Protein AF-A0A7Y3G726-F1 (afdb_monomer_lite)

Secondary structure (DSSP, 8-state):
--HHHHHHHTSPTTHHHHHHHHHHHHHHH-TTPEEEEETTEEEEE---

Radius of gyration: 10.81 Å; chains: 1; bounding box: 24×17×28 Å

Sequence (48 aa):
MNPAEEYILNQPEPFRSILMHLQVVLEHTLPEAELKYKWRIPCYYIGK

Foldseek 3Di:
DALALVLLCPDDPPSSVVVVVVVVVCCVVPVQWDFDQDPNYTDTDHDD

Structure (mmCIF, N/CA/C/O backbone):
data_AF-A0A7Y3G726-F1
#
_entry.id   AF-A0A7Y3G726-F1
#
loop_
_atom_site.group_PDB
_atom_site.id
_atom_site.type_symbol
_atom_site.label_atom_id
_atom_site.label_alt_id
_atom_site.label_comp_id
_atom_site.label_asym_id
_atom_site.label_entity_id
_atom_site.label_seq_id
_atom_site.pdbx_PDB_ins_code
_atom_site.Cartn_x
_atom_site.Cartn_y
_atom_site.Cartn_z
_atom_site.occupancy
_atom_site.B_iso_or_equiv
_atom_site.auth_seq_id
_atom_site.auth_comp_id
_atom_site.auth_asym_id
_atom_site.auth_atom_id
_atom_site.pdbx_PDB_model_num
ATOM 1 N N . MET A 1 1 ? 8.348 10.958 5.220 1.00 67.31 1 MET A N 1
ATOM 2 C CA . MET A 1 1 ? 8.259 9.980 4.116 1.00 67.31 1 MET A CA 1
ATOM 3 C C . MET A 1 1 ? 7.298 8.890 4.539 1.00 67.31 1 MET A C 1
ATOM 5 O O . MET A 1 1 ? 7.454 8.376 5.642 1.00 67.31 1 MET A O 1
ATOM 9 N N . ASN A 1 2 ? 6.278 8.608 3.729 1.00 83.69 2 ASN A N 1
ATOM 10 C CA . ASN A 1 2 ? 5.336 7.526 3.987 1.00 83.69 2 ASN A CA 1
ATOM 11 C C . ASN A 1 2 ? 5.963 6.208 3.488 1.00 83.69 2 ASN A C 1
ATOM 13 O O . ASN A 1 2 ? 6.200 6.079 2.287 1.00 83.69 2 ASN A O 1
ATOM 17 N N . PRO A 1 3 ? 6.262 5.237 4.370 1.00 89.88 3 PRO A N 1
ATOM 18 C CA . PRO A 1 3 ? 6.943 4.005 3.972 1.00 89.88 3 PRO A CA 1
ATOM 19 C C . PRO A 1 3 ? 6.125 3.155 2.986 1.00 89.88 3 PRO A C 1
ATOM 21 O O . PRO A 1 3 ? 6.701 2.378 2.229 1.00 89.88 3 PRO A O 1
ATOM 24 N N . ALA A 1 4 ? 4.796 3.311 2.957 1.00 90.00 4 ALA A N 1
ATOM 25 C CA . ALA A 1 4 ? 3.947 2.632 1.984 1.00 90.00 4 ALA A CA 1
ATOM 26 C C . ALA A 1 4 ? 4.097 3.217 0.569 1.00 90.00 4 ALA A C 1
ATOM 28 O O . ALA A 1 4 ? 4.228 2.466 -0.393 1.00 90.00 4 ALA A O 1
ATOM 29 N N . GLU A 1 5 ? 4.141 4.545 0.445 1.00 90.38 5 GLU A N 1
ATOM 30 C CA . GLU A 1 5 ? 4.381 5.220 -0.839 1.00 90.38 5 GLU A CA 1
ATOM 31 C C . GLU A 1 5 ? 5.779 4.905 -1.371 1.00 90.38 5 GLU A C 1
ATOM 33 O O . GLU A 1 5 ? 5.940 4.566 -2.541 1.00 90.38 5 GLU A O 1
ATOM 38 N N . GLU A 1 6 ? 6.791 4.948 -0.503 1.00 94.38 6 GLU A N 1
ATOM 39 C CA . G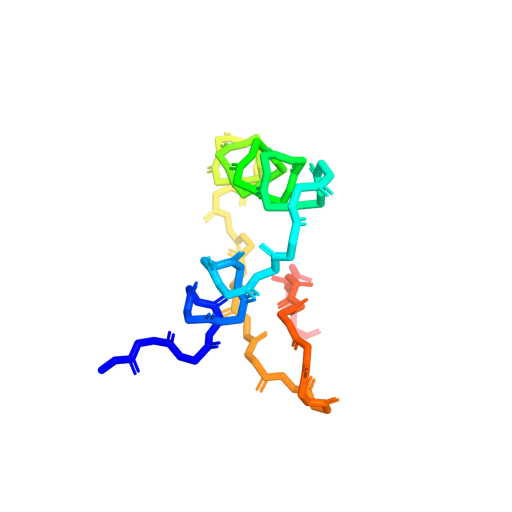LU A 1 6 ? 8.165 4.612 -0.875 1.00 94.38 6 GLU A CA 1
ATOM 40 C C . GLU A 1 6 ? 8.282 3.160 -1.360 1.00 94.38 6 GLU A C 1
ATOM 42 O O . GLU A 1 6 ? 8.963 2.890 -2.350 1.00 94.38 6 GLU A O 1
ATOM 47 N N . TYR A 1 7 ? 7.566 2.227 -0.724 1.00 94.94 7 TYR A N 1
ATOM 48 C CA . TYR A 1 7 ? 7.493 0.843 -1.189 1.00 94.94 7 TYR A CA 1
ATOM 49 C C . TYR A 1 7 ? 6.925 0.743 -2.608 1.00 94.94 7 TYR A C 1
ATOM 51 O O . TYR A 1 7 ? 7.486 0.010 -3.421 1.00 94.94 7 TYR A O 1
ATOM 59 N N . ILE A 1 8 ? 5.831 1.456 -2.902 1.00 94.38 8 ILE A N 1
ATOM 60 C CA . ILE A 1 8 ? 5.161 1.431 -4.212 1.00 94.38 8 ILE A CA 1
ATOM 61 C C . ILE A 1 8 ? 6.072 2.033 -5.287 1.00 94.38 8 ILE A C 1
ATOM 63 O O . ILE A 1 8 ? 6.285 1.413 -6.329 1.00 94.38 8 ILE A O 1
ATOM 67 N N . LEU A 1 9 ? 6.650 3.208 -5.024 1.00 94.50 9 LEU A N 1
ATOM 68 C CA . LEU A 1 9 ? 7.476 3.944 -5.986 1.00 94.50 9 LEU A CA 1
ATOM 69 C C . LEU A 1 9 ? 8.786 3.230 -6.336 1.00 94.50 9 LEU A C 1
ATOM 71 O O . LEU A 1 9 ? 9.268 3.367 -7.463 1.00 94.50 9 LEU A O 1
ATOM 75 N N . ASN A 1 10 ? 9.338 2.461 -5.395 1.00 96.19 10 ASN A N 1
ATOM 76 C CA . ASN A 1 10 ? 10.578 1.711 -5.584 1.00 96.19 10 ASN A CA 1
ATOM 77 C C . ASN A 1 10 ? 10.376 0.339 -6.249 1.00 96.19 10 ASN A C 1
ATOM 79 O O . ASN A 1 10 ? 11.367 -0.341 -6.526 1.00 96.19 10 ASN A O 1
ATOM 83 N N . GLN A 1 11 ? 9.136 -0.093 -6.516 1.00 96.56 11 GLN A N 1
ATOM 84 C CA . GLN A 1 11 ? 8.923 -1.341 -7.249 1.00 96.56 11 GLN A CA 1
ATOM 85 C C . GLN A 1 11 ? 9.385 -1.218 -8.709 1.00 96.56 11 GLN A C 1
ATOM 87 O O . GLN A 1 11 ? 9.202 -0.170 -9.338 1.00 96.56 11 GLN A O 1
ATOM 92 N N . PRO A 1 12 ? 9.938 -2.292 -9.296 1.00 97.81 12 PRO A N 1
ATOM 93 C CA . PRO A 1 12 ? 10.176 -2.334 -10.728 1.00 97.81 12 PRO A CA 1
ATOM 94 C C . PRO A 1 12 ? 8.845 -2.384 -11.491 1.00 97.81 12 PRO A C 1
ATOM 96 O O . PRO A 1 12 ? 7.831 -2.892 -11.001 1.00 97.81 12 PRO A O 1
ATOM 99 N N . GLU A 1 13 ? 8.846 -1.888 -12.725 1.00 96.62 13 GLU A N 1
ATOM 100 C CA . GLU A 1 13 ? 7.718 -2.114 -13.627 1.00 96.62 13 GLU A CA 1
ATOM 101 C C . GLU A 1 13 ? 7.587 -3.613 -13.958 1.00 96.62 13 GLU A C 1
ATOM 103 O O . GLU A 1 13 ? 8.603 -4.307 -14.061 1.00 96.62 13 GLU A O 1
ATOM 108 N N . PRO A 1 14 ? 6.355 -4.134 -14.123 1.00 96.88 14 PRO A N 1
ATOM 109 C CA . PRO A 1 14 ? 5.078 -3.404 -14.182 1.00 96.88 14 PRO A CA 1
ATOM 110 C C . PRO A 1 14 ? 4.401 -3.188 -12.816 1.00 96.88 14 PRO A C 1
ATOM 112 O O . PRO A 1 14 ? 3.305 -2.631 -12.737 1.00 96.88 14 PRO A O 1
ATOM 115 N N . PHE A 1 15 ? 5.009 -3.669 -11.731 1.00 97.25 15 PHE A N 1
ATOM 116 C CA . PHE A 1 15 ? 4.357 -3.739 -10.424 1.00 97.25 15 PHE A CA 1
ATOM 117 C C . PHE A 1 15 ? 4.086 -2.364 -9.828 1.00 97.25 15 PHE A C 1
ATOM 119 O O . PHE A 1 15 ? 3.039 -2.173 -9.216 1.00 97.25 15 PHE A O 1
ATOM 126 N N . ARG A 1 16 ? 4.974 -1.393 -10.059 1.00 97.06 16 ARG A N 1
ATOM 127 C CA . ARG A 1 16 ? 4.744 -0.004 -9.649 1.00 97.06 16 ARG A CA 1
ATOM 128 C C . ARG A 1 16 ? 3.459 0.556 -10.251 1.00 97.06 16 ARG A C 1
ATOM 130 O O . ARG A 1 16 ? 2.607 1.028 -9.504 1.00 97.06 16 ARG A O 1
ATOM 137 N N . SER A 1 17 ? 3.284 0.440 -11.570 1.00 97.69 17 SER A N 1
ATOM 138 C CA . SER A 1 17 ? 2.070 0.913 -12.249 1.00 97.69 17 SER A CA 1
ATOM 139 C C . SER A 1 17 ? 0.804 0.226 -11.723 1.00 97.69 17 SER A C 1
ATOM 141 O O . SER A 1 17 ? -0.209 0.884 -11.490 1.00 97.69 17 SER A O 1
ATOM 143 N N . ILE A 1 18 ? 0.870 -1.087 -11.478 1.00 97.62 18 ILE A N 1
ATOM 144 C CA . ILE A 1 18 ? -0.246 -1.860 -10.916 1.00 97.62 18 ILE A CA 1
ATOM 145 C C . ILE A 1 18 ? -0.592 -1.375 -9.503 1.00 97.62 18 ILE A C 1
ATOM 147 O O . ILE A 1 18 ? -1.756 -1.113 -9.218 1.00 97.62 18 ILE A O 1
ATOM 151 N N . LEU A 1 19 ? 0.401 -1.226 -8.624 1.00 96.38 19 LEU A N 1
ATOM 152 C CA . LEU A 1 19 ? 0.190 -0.806 -7.239 1.00 96.38 19 LEU A CA 1
ATOM 153 C C . LEU A 1 19 ? -0.342 0.626 -7.142 1.00 96.38 19 LEU A C 1
ATOM 155 O O . LEU A 1 19 ? -1.242 0.877 -6.347 1.00 96.38 19 LEU A O 1
ATOM 159 N N . MET A 1 20 ? 0.154 1.542 -7.977 1.00 95.81 20 MET A N 1
ATOM 160 C CA . MET A 1 20 ? -0.376 2.907 -8.050 1.00 95.81 20 MET A CA 1
ATOM 161 C C . MET A 1 20 ? -1.837 2.918 -8.510 1.00 95.81 20 MET A C 1
ATOM 163 O O . MET A 1 20 ? -2.660 3.628 -7.937 1.00 95.81 20 MET A O 1
ATOM 167 N N . HIS A 1 21 ? -2.186 2.108 -9.516 1.00 97.12 21 HIS A N 1
ATOM 168 C CA . HIS A 1 21 ? -3.574 1.985 -9.958 1.00 97.12 21 HIS A CA 1
ATOM 169 C C . HIS A 1 21 ? -4.471 1.407 -8.857 1.00 97.12 21 HIS A C 1
ATOM 171 O O . HIS A 1 21 ? -5.532 1.961 -8.581 1.00 97.12 21 HIS A O 1
ATOM 177 N N . LEU A 1 22 ? -4.026 0.334 -8.192 1.00 95.75 22 LEU A N 1
ATOM 178 C CA . LEU A 1 22 ? -4.746 -0.264 -7.068 1.00 95.75 22 LEU A CA 1
ATOM 179 C C . LEU A 1 22 ? -4.958 0.740 -5.937 1.00 95.75 22 LEU A C 1
ATOM 181 O O . LEU A 1 22 ? -6.057 0.800 -5.400 1.00 95.75 22 LEU A O 1
ATOM 185 N N . GLN A 1 23 ? -3.948 1.549 -5.613 1.00 94.44 23 GLN A N 1
ATOM 186 C CA . GLN A 1 23 ? -4.066 2.582 -4.591 1.00 94.44 23 GLN A CA 1
ATOM 187 C C . GLN A 1 23 ? -5.186 3.574 -4.918 1.00 94.44 23 GLN A C 1
ATOM 189 O O . GLN A 1 23 ? -6.069 3.775 -4.089 1.00 94.44 23 GLN A O 1
ATOM 194 N N . VAL A 1 24 ? -5.204 4.130 -6.134 1.00 95.31 24 VAL A N 1
ATOM 195 C CA . VAL A 1 24 ? -6.245 5.083 -6.560 1.00 95.31 24 VAL A CA 1
ATOM 196 C C . VAL A 1 24 ? -7.631 4.436 -6.558 1.00 95.31 24 VAL A C 1
ATOM 198 O O . VAL A 1 24 ? -8.604 5.041 -6.1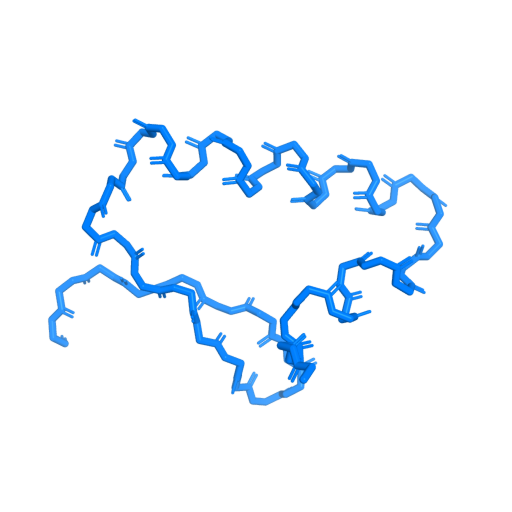10 1.00 95.31 24 VAL A O 1
ATOM 201 N N . VAL A 1 25 ? -7.737 3.193 -7.037 1.00 97.19 25 VAL A N 1
ATOM 202 C CA . VAL A 1 25 ? -9.006 2.453 -7.036 1.00 97.19 25 VAL A CA 1
ATOM 203 C C . VAL A 1 25 ? -9.495 2.216 -5.609 1.00 97.19 25 VAL A C 1
ATOM 205 O O . VAL A 1 25 ? -10.675 2.423 -5.339 1.00 97.19 25 VAL A O 1
ATOM 208 N N . LEU A 1 26 ? -8.621 1.817 -4.685 1.00 95.19 26 LEU A N 1
ATOM 209 C CA . LEU A 1 26 ? -8.984 1.557 -3.291 1.00 95.19 26 LEU A CA 1
ATOM 210 C C . LEU A 1 26 ? -9.379 2.838 -2.557 1.00 95.19 26 LEU A C 1
ATOM 212 O O . LEU A 1 26 ? -10.405 2.842 -1.890 1.00 95.19 26 LEU A O 1
ATOM 216 N N . GLU A 1 27 ? -8.645 3.935 -2.744 1.00 93.81 27 GLU A N 1
ATOM 217 C CA . GLU A 1 27 ? -8.990 5.239 -2.160 1.00 93.81 27 GLU A CA 1
ATOM 218 C C . GLU A 1 27 ? -10.354 5.752 -2.648 1.00 93.81 27 GLU A C 1
ATOM 220 O O . GLU A 1 27 ? -11.096 6.369 -1.886 1.00 93.81 27 GLU A O 1
ATOM 225 N N . HIS A 1 28 ? -10.714 5.475 -3.907 1.00 96.38 28 HIS A N 1
ATOM 226 C CA . HIS A 1 28 ? -12.010 5.871 -4.456 1.00 96.38 28 HIS A CA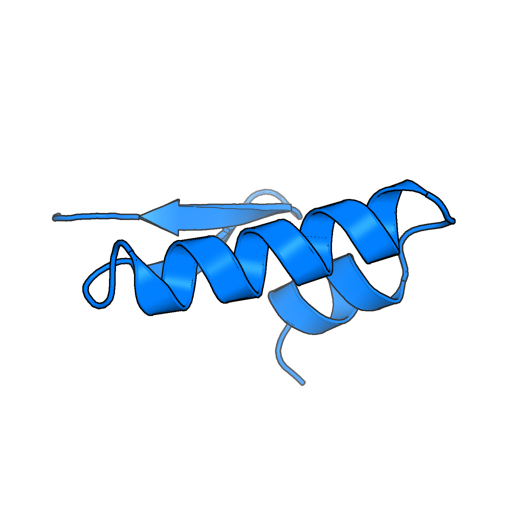 1
ATOM 227 C C . HIS A 1 28 ? -13.160 4.939 -4.048 1.00 96.38 28 HIS A C 1
ATOM 229 O O . HIS A 1 28 ? -14.278 5.400 -3.824 1.00 96.38 28 HIS A O 1
ATOM 235 N N . THR A 1 29 ? -12.912 3.628 -3.991 1.00 97.12 29 THR A N 1
ATOM 236 C CA . THR A 1 29 ? -13.957 2.616 -3.754 1.00 97.12 29 THR A CA 1
ATOM 237 C C . THR A 1 29 ? -14.204 2.330 -2.278 1.00 97.12 29 THR A C 1
ATOM 239 O O . THR A 1 29 ? -15.323 1.970 -1.921 1.00 97.12 29 THR A O 1
ATOM 242 N N . LEU A 1 30 ? -13.181 2.482 -1.434 1.00 95.88 30 LEU A N 1
ATOM 243 C CA . LEU A 1 30 ? -13.181 2.145 -0.010 1.00 95.88 30 LEU A CA 1
ATOM 244 C C . LEU A 1 30 ? -12.548 3.311 0.781 1.00 95.88 30 LEU A C 1
ATOM 246 O O . LEU A 1 30 ? -11.436 3.172 1.295 1.00 95.88 30 LEU A O 1
ATOM 250 N N . PRO A 1 31 ? -13.214 4.479 0.866 1.00 92.81 31 PRO A N 1
ATOM 251 C CA . PRO A 1 31 ? -12.656 5.684 1.490 1.00 92.81 31 PRO A CA 1
ATOM 252 C C . PRO A 1 31 ? -12.346 5.525 2.989 1.00 92.81 31 PRO A C 1
ATOM 254 O O . PRO A 1 31 ? -11.552 6.282 3.542 1.00 92.81 31 PRO A O 1
ATOM 257 N N . GLU A 1 32 ? -12.957 4.549 3.659 1.00 94.94 32 GLU A N 1
ATOM 258 C CA . GLU A 1 32 ? -12.691 4.181 5.051 1.00 94.94 32 GLU A CA 1
ATOM 259 C C . GLU A 1 32 ? -11.482 3.247 5.235 1.00 94.94 32 GLU A C 1
ATOM 261 O O . GLU A 1 32 ? -11.119 2.934 6.371 1.00 94.94 32 GLU A O 1
ATOM 266 N N . ALA A 1 33 ? -10.874 2.766 4.147 1.00 94.12 33 ALA A N 1
ATOM 267 C CA . ALA A 1 33 ? -9.728 1.876 4.219 1.00 94.12 33 ALA A CA 1
ATOM 268 C C . ALA A 1 33 ? -8.463 2.634 4.646 1.00 94.12 33 ALA A C 1
ATOM 270 O O . ALA A 1 33 ? -8.022 3.582 4.000 1.00 94.12 33 ALA A O 1
ATOM 271 N N . GLU A 1 34 ? -7.814 2.163 5.708 1.00 93.06 34 GLU A N 1
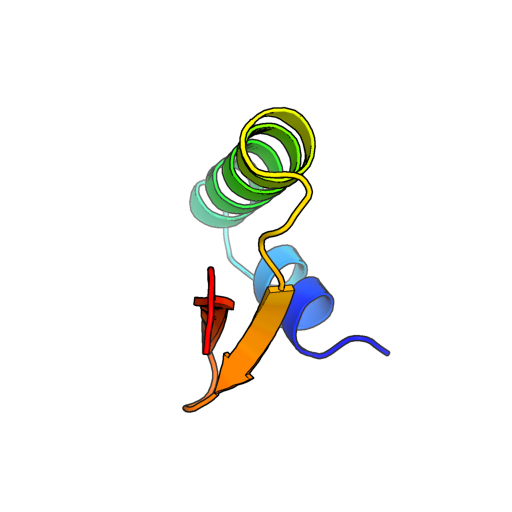ATOM 272 C CA . GLU A 1 34 ? -6.555 2.725 6.190 1.00 93.06 34 GLU A CA 1
ATOM 273 C C . GLU A 1 34 ? -5.361 1.969 5.600 1.00 93.06 34 GLU A C 1
ATOM 275 O O . GLU A 1 34 ? -5.168 0.777 5.869 1.00 93.06 34 GLU A O 1
ATOM 280 N N . LEU A 1 35 ? -4.509 2.675 4.853 1.00 92.62 35 LEU A N 1
ATOM 281 C CA . LEU A 1 35 ? -3.234 2.140 4.385 1.00 92.62 35 LEU A CA 1
ATOM 282 C C . LEU A 1 35 ? -2.203 2.146 5.522 1.00 92.62 35 LEU A C 1
ATOM 284 O O . LEU A 1 35 ? -1.796 3.195 6.020 1.00 92.62 35 LEU A O 1
ATOM 288 N N . LYS A 1 36 ? -1.749 0.957 5.923 1.00 92.31 36 LYS A N 1
ATOM 289 C CA . LYS A 1 36 ? -0.722 0.755 6.954 1.00 92.31 36 LYS A CA 1
ATOM 290 C C . LYS A 1 36 ? 0.477 0.031 6.367 1.00 92.31 36 LYS A C 1
ATOM 292 O O . LYS A 1 36 ? 0.335 -0.830 5.508 1.00 92.31 36 LYS A O 1
ATOM 297 N N . TYR A 1 37 ? 1.664 0.322 6.886 1.00 93.06 37 TYR A N 1
ATOM 298 C CA . TYR A 1 37 ? 2.876 -0.406 6.523 1.00 93.06 37 TYR A CA 1
ATOM 299 C C . TYR A 1 37 ? 3.224 -1.420 7.616 1.00 93.06 37 TYR A C 1
ATOM 301 O O . TYR A 1 37 ? 3.628 -1.041 8.717 1.00 93.06 37 TYR A O 1
ATOM 309 N N . LYS A 1 38 ? 3.037 -2.715 7.339 1.00 92.50 38 LYS A N 1
ATOM 310 C CA . LYS A 1 38 ? 3.312 -3.811 8.284 1.00 92.50 38 LYS A CA 1
ATOM 311 C C . LYS A 1 38 ? 4.072 -4.924 7.580 1.00 92.50 38 LY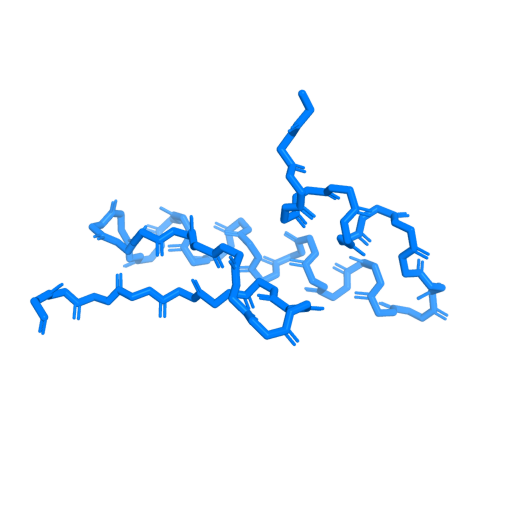S A C 1
ATOM 313 O O . LYS A 1 38 ? 3.887 -5.145 6.396 1.00 92.50 38 LYS A O 1
ATOM 318 N N . TRP A 1 39 ? 4.971 -5.600 8.296 1.00 93.38 39 TRP A N 1
ATOM 319 C CA . TRP A 1 39 ? 5.790 -6.694 7.741 1.00 93.38 39 TRP A CA 1
ATOM 320 C C . TRP A 1 39 ? 6.531 -6.340 6.439 1.00 93.38 39 TRP A C 1
ATOM 322 O O . TRP A 1 39 ? 6.793 -7.209 5.616 1.00 93.38 39 TRP A O 1
ATOM 332 N N . ARG A 1 40 ? 6.905 -5.061 6.283 1.00 91.00 40 ARG A N 1
ATOM 333 C CA . ARG A 1 40 ? 7.570 -4.511 5.090 1.00 91.00 40 ARG A CA 1
ATOM 334 C C . ARG A 1 40 ? 6.725 -4.556 3.808 1.00 91.00 40 ARG A C 1
ATOM 336 O O . ARG A 1 40 ? 7.285 -4.622 2.718 1.00 91.00 40 ARG A O 1
ATOM 343 N N . ILE A 1 41 ? 5.400 -4.510 3.933 1.00 92.31 41 ILE A N 1
ATOM 344 C CA . ILE A 1 41 ? 4.477 -4.389 2.804 1.00 92.31 41 ILE A CA 1
ATOM 345 C C . ILE A 1 41 ? 3.323 -3.419 3.145 1.00 92.31 41 ILE A C 1
ATOM 347 O O . ILE A 1 41 ? 2.921 -3.325 4.313 1.00 92.31 41 ILE A O 1
ATOM 351 N N . PRO A 1 42 ? 2.803 -2.651 2.170 1.00 94.25 42 PRO A N 1
ATOM 352 C CA . PRO A 1 42 ? 1.584 -1.867 2.342 1.00 94.25 42 PRO A CA 1
ATOM 353 C C . PRO A 1 42 ? 0.355 -2.779 2.449 1.00 94.25 42 PRO A C 1
ATOM 355 O O . PRO A 1 42 ? 0.141 -3.644 1.602 1.00 94.25 42 PRO A O 1
ATOM 358 N N . CYS A 1 43 ? -0.468 -2.563 3.471 1.00 93.56 43 CYS A N 1
ATOM 359 C CA . CYS A 1 43 ? -1.698 -3.306 3.726 1.00 93.56 43 CYS A CA 1
ATOM 360 C C . CYS A 1 43 ? -2.854 -2.339 3.979 1.00 93.56 43 CYS A C 1
ATOM 362 O O . CYS A 1 43 ? -2.742 -1.455 4.830 1.00 93.56 43 CYS A O 1
ATOM 364 N N . TYR A 1 44 ? -3.981 -2.558 3.308 1.00 94.12 44 TYR A N 1
ATOM 365 C CA . TYR A 1 44 ? -5.228 -1.855 3.595 1.00 94.12 44 TYR A CA 1
ATOM 366 C C . TYR A 1 44 ? -6.007 -2.577 4.692 1.00 94.12 44 TYR A C 1
ATOM 368 O O . TYR A 1 44 ? -6.135 -3.802 4.672 1.00 94.12 44 TYR A O 1
ATOM 376 N N . TYR A 1 45 ? -6.530 -1.811 5.644 1.00 93.75 45 TYR A N 1
ATOM 377 C CA . TYR A 1 45 ? -7.394 -2.297 6.714 1.00 93.75 45 TYR A CA 1
ATOM 378 C C . TYR A 1 45 ? -8.736 -1.583 6.648 1.00 93.75 45 TYR A C 1
ATOM 380 O O . TYR A 1 45 ? -8.776 -0.363 6.543 1.00 93.75 45 TYR A O 1
ATOM 388 N N . ILE A 1 46 ? -9.822 -2.343 6.745 1.00 93.50 46 ILE A N 1
ATOM 389 C CA . ILE A 1 46 ? -11.186 -1.820 6.825 1.00 93.50 46 ILE A CA 1
ATOM 390 C C . ILE A 1 46 ? -11.789 -2.357 8.118 1.00 93.50 46 ILE A C 1
ATOM 392 O O . ILE A 1 46 ? -11.760 -3.564 8.357 1.00 93.50 46 ILE A O 1
ATOM 396 N N . GLY A 1 47 ? -12.316 -1.466 8.957 1.00 86.19 47 GLY A N 1
ATOM 397 C CA . GLY A 1 47 ? -12.800 -1.819 10.294 1.00 86.19 47 GLY A CA 1
ATOM 398 C C . GLY A 1 47 ? -11.697 -1.874 11.363 1.00 86.19 47 GLY A C 1
ATOM 399 O O . GLY A 1 47 ? -10.613 -1.315 11.186 1.00 86.19 47 GLY A O 1
ATOM 400 N N . LYS A 1 48 ? -12.013 -2.498 12.507 1.00 62.22 48 LYS A N 1
ATOM 401 C CA . LYS A 1 48 ? -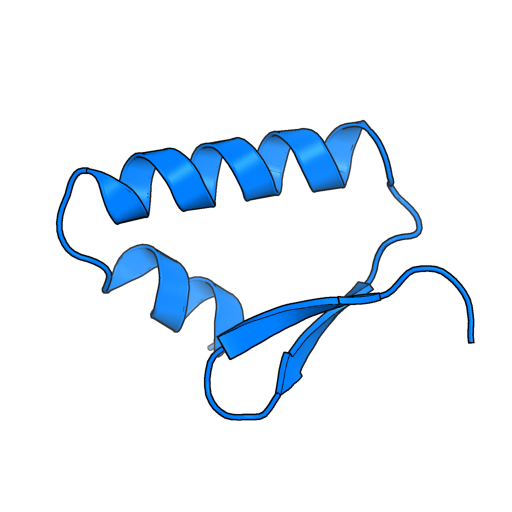11.087 -2.697 13.637 1.00 62.22 48 LYS A CA 1
ATOM 402 C C . LYS A 1 48 ? -10.274 -3.976 13.495 1.00 62.22 48 LYS A C 1
ATOM 404 O O . LYS A 1 48 ? -10.893 -5.016 13.187 1.00 62.22 48 LYS A O 1
#

pLDDT: mean 92.98, std 6.54, range [62.22, 97.81]